Protein AF-A0A4V2XLK6-F1 (afdb_monomer_lite)

Structure (mmCIF, N/CA/C/O backbone):
data_AF-A0A4V2XLK6-F1
#
_entry.id   AF-A0A4V2XLK6-F1
#
loop_
_atom_site.group_PDB
_atom_site.id
_atom_site.type_symbol
_atom_site.label_atom_id
_atom_site.label_alt_id
_atom_site.label_comp_id
_atom_site.label_asym_id
_atom_site.label_entity_id
_atom_site.label_seq_id
_atom_site.pdbx_PDB_ins_code
_atom_site.Cartn_x
_atom_site.Cartn_y
_atom_site.Cartn_z
_atom_site.occupancy
_atom_site.B_iso_or_equiv
_atom_site.auth_seq_id
_atom_site.auth_comp_id
_atom_site.auth_asym_id
_atom_site.auth_atom_id
_atom_site.pdbx_PDB_model_num
ATOM 1 N N . MET A 1 1 ? 11.893 26.303 4.423 1.00 43.00 1 MET A N 1
ATOM 2 C CA . MET A 1 1 ? 11.878 24.859 4.747 1.00 43.00 1 MET A CA 1
ATOM 3 C C . MET A 1 1 ? 10.672 24.245 4.060 1.00 43.00 1 MET A C 1
ATOM 5 O O . MET A 1 1 ? 9.569 24.715 4.298 1.00 43.00 1 MET A O 1
ATOM 9 N N . ALA A 1 2 ? 10.854 23.282 3.156 1.00 55.72 2 ALA A N 1
ATOM 10 C CA . ALA A 1 2 ? 9.716 22.605 2.539 1.00 55.72 2 ALA A CA 1
ATOM 11 C C . ALA A 1 2 ? 9.156 21.591 3.545 1.00 55.72 2 ALA A C 1
ATOM 13 O O . ALA A 1 2 ? 9.823 20.607 3.861 1.00 55.72 2 ALA A O 1
ATOM 14 N N . HIS A 1 3 ? 7.958 21.844 4.074 1.00 68.06 3 HIS A N 1
ATOM 15 C CA . HIS A 1 3 ? 7.223 20.833 4.827 1.00 68.06 3 HIS A CA 1
ATOM 16 C C . HIS A 1 3 ? 6.843 19.731 3.842 1.00 68.06 3 HIS A C 1
ATOM 18 O O . HIS A 1 3 ? 5.997 19.932 2.970 1.00 68.06 3 HIS A O 1
ATOM 24 N N . TRP A 1 4 ? 7.525 18.592 3.926 1.00 61.12 4 TRP A N 1
ATOM 25 C CA . TRP A 1 4 ? 7.169 17.415 3.149 1.00 61.12 4 TRP A CA 1
ATOM 26 C C . TRP A 1 4 ? 5.711 17.045 3.451 1.00 61.12 4 TRP A C 1
ATOM 28 O O . TRP A 1 4 ? 5.364 16.800 4.606 1.00 61.12 4 TRP A O 1
ATOM 38 N N . ARG A 1 5 ? 4.854 17.031 2.426 1.00 71.38 5 ARG A N 1
ATOM 39 C CA . ARG A 1 5 ? 3.449 16.615 2.528 1.00 71.38 5 ARG A CA 1
ATOM 40 C C . ARG A 1 5 ? 3.239 15.377 1.671 1.00 71.38 5 ARG A C 1
ATOM 42 O O . ARG A 1 5 ? 3.681 15.333 0.523 1.00 71.38 5 ARG A O 1
ATOM 49 N N . PHE A 1 6 ? 2.562 14.384 2.235 1.00 71.56 6 PHE A N 1
ATOM 50 C CA . PHE A 1 6 ? 2.123 13.221 1.479 1.00 71.56 6 PHE A CA 1
ATOM 51 C C . PHE A 1 6 ? 1.089 13.644 0.420 1.00 71.56 6 PHE A C 1
ATOM 53 O O . PHE A 1 6 ? 0.257 14.511 0.708 1.00 71.56 6 PHE A O 1
ATOM 60 N N . PRO A 1 7 ? 1.132 13.074 -0.798 1.00 72.25 7 PRO A N 1
ATOM 61 C CA . PRO A 1 7 ? 0.079 13.270 -1.789 1.00 72.25 7 PRO A CA 1
ATOM 62 C C . PRO A 1 7 ? -1.312 12.900 -1.236 1.00 72.25 7 PRO A C 1
ATOM 64 O O . PRO A 1 7 ? -1.406 12.004 -0.391 1.00 72.25 7 PRO A O 1
ATOM 67 N N . PRO A 1 8 ? -2.400 13.524 -1.716 1.00 77.38 8 PRO A N 1
ATOM 68 C CA . PRO A 1 8 ? -3.760 13.065 -1.422 1.00 77.38 8 PRO A CA 1
ATOM 69 C C . PRO A 1 8 ? -3.932 11.571 -1.745 1.00 77.38 8 PRO A C 1
ATOM 71 O O . PRO A 1 8 ? -3.362 11.093 -2.725 1.00 77.38 8 PRO A O 1
ATOM 74 N N . GLY A 1 9 ? -4.676 10.832 -0.916 1.00 78.56 9 GLY A N 1
ATOM 75 C CA . GLY A 1 9 ? -4.874 9.380 -1.078 1.00 78.56 9 GLY A CA 1
ATOM 76 C C . GLY A 1 9 ? -3.671 8.512 -0.682 1.00 78.56 9 GLY A C 1
ATOM 77 O O . GLY A 1 9 ? -3.647 7.313 -0.957 1.00 78.56 9 GLY A O 1
ATOM 78 N N . SER A 1 10 ? -2.649 9.099 -0.044 1.00 79.06 10 SER A N 1
ATOM 79 C CA . SER A 1 10 ? -1.517 8.315 0.468 1.00 79.06 10 SER A CA 1
ATOM 80 C C . SER A 1 10 ? -1.907 7.410 1.631 1.00 79.06 10 SER A C 1
ATOM 82 O O . SER A 1 10 ? -1.250 6.4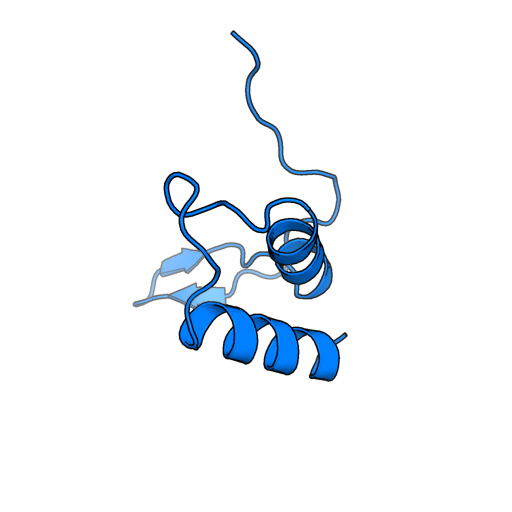00 1.821 1.00 79.06 10 SER A O 1
ATOM 84 N N . PHE A 1 11 ? -2.939 7.754 2.398 1.00 84.88 11 PHE A N 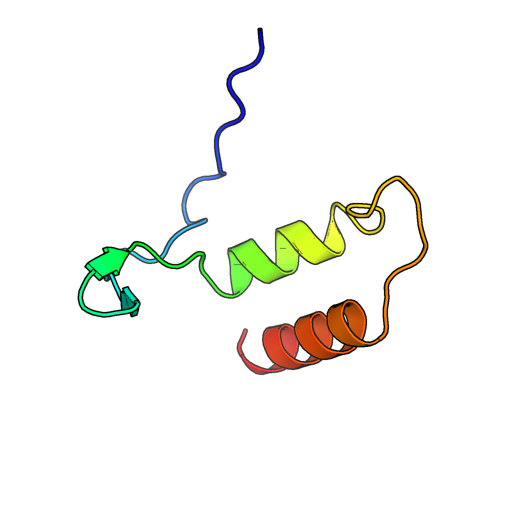1
ATOM 85 C CA . PHE A 1 11 ? -3.441 6.957 3.516 1.00 84.88 11 PHE A CA 1
ATOM 86 C C . PHE A 1 11 ? -4.872 6.534 3.227 1.00 84.88 11 PHE A C 1
ATOM 88 O O . PHE A 1 11 ? -5.603 7.289 2.583 1.00 84.88 11 PHE A O 1
ATOM 95 N N . ASP A 1 12 ? -5.231 5.347 3.701 1.00 81.38 12 ASP A N 1
ATOM 96 C CA . ASP A 1 12 ? -6.623 4.913 3.723 1.00 81.38 12 ASP A CA 1
ATOM 97 C C . ASP A 1 12 ? -7.369 5.643 4.853 1.00 81.38 12 ASP A C 1
ATOM 99 O O . ASP A 1 12 ? -6.762 6.041 5.853 1.00 81.38 12 ASP A O 1
ATOM 103 N N . ASP A 1 13 ? -8.679 5.843 4.683 1.00 82.00 13 ASP A N 1
ATOM 104 C CA . ASP A 1 13 ? -9.504 6.582 5.649 1.00 82.00 13 ASP A CA 1
ATOM 105 C C . ASP A 1 13 ? -9.746 5.786 6.944 1.00 82.00 13 ASP A C 1
ATOM 107 O O . ASP A 1 13 ? -9.950 6.377 8.007 1.00 82.00 13 ASP A O 1
ATOM 111 N N . GLU A 1 14 ? -9.699 4.451 6.874 1.00 86.88 14 GLU A N 1
ATOM 112 C CA . GLU A 1 14 ? -9.868 3.583 8.040 1.00 86.88 14 GLU A CA 1
ATOM 113 C C . GLU A 1 14 ? -8.536 3.342 8.777 1.00 86.88 14 GLU A C 1
ATOM 115 O O . GLU A 1 14 ? -7.575 2.829 8.192 1.00 86.88 14 GLU A O 1
ATOM 120 N N . PRO A 1 15 ? -8.454 3.665 10.083 1.00 88.31 15 PRO A N 1
ATOM 121 C CA . PRO A 1 15 ? -7.294 3.340 10.898 1.00 88.31 15 PRO A CA 1
ATOM 122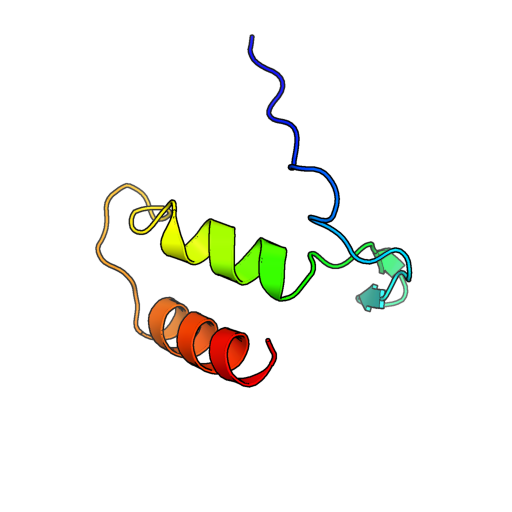 C C . PRO A 1 15 ? -7.150 1.833 11.117 1.00 88.31 15 PRO A C 1
ATOM 124 O O . PRO A 1 15 ? -8.122 1.122 11.363 1.00 88.31 15 PRO A O 1
ATOM 127 N N . VAL A 1 16 ? -5.907 1.364 11.158 1.00 90.44 16 VAL A N 1
ATOM 128 C CA . VAL A 1 16 ? -5.556 0.014 11.610 1.00 90.44 16 VAL A CA 1
ATOM 129 C C . VAL A 1 16 ? -5.031 0.055 13.042 1.00 90.44 16 VAL A C 1
ATOM 131 O O . VAL A 1 16 ? -4.530 1.077 13.507 1.00 90.44 16 VAL A O 1
ATOM 134 N N . THR A 1 17 ? -5.119 -1.058 13.766 1.00 95.69 17 THR A N 1
ATOM 135 C CA . THR A 1 17 ? -4.558 -1.164 15.119 1.00 95.69 17 THR A CA 1
ATOM 136 C C . THR A 1 17 ? -3.116 -1.669 15.075 1.00 95.69 17 THR A C 1
ATOM 138 O O . THR A 1 17 ? -2.850 -2.744 14.543 1.00 95.69 17 THR A O 1
ATOM 141 N N . LEU A 1 18 ? -2.196 -0.920 15.686 1.00 93.31 18 LEU A N 1
ATOM 142 C CA . LEU A 1 18 ? -0.810 -1.312 15.943 1.00 93.31 18 LEU A CA 1
ATOM 143 C C . LEU A 1 18 ? -0.563 -1.275 17.454 1.00 93.31 18 LEU A C 1
ATOM 145 O O . LEU A 1 18 ? -0.629 -0.207 18.057 1.00 93.31 18 LEU A O 1
ATOM 149 N N . ASP A 1 19 ? -0.332 -2.433 18.074 1.00 93.69 19 ASP A N 1
ATOM 150 C CA . ASP A 1 19 ? -0.118 -2.569 19.525 1.00 93.69 19 ASP A CA 1
ATOM 151 C C . ASP A 1 19 ? -1.197 -1.860 20.373 1.00 93.69 19 ASP A C 1
ATOM 153 O O . ASP A 1 19 ? -0.914 -1.144 21.331 1.00 93.69 19 ASP A O 1
ATOM 157 N N . GLY A 1 20 ? -2.466 -2.012 19.975 1.00 95.50 20 GLY A N 1
ATOM 158 C CA . GLY A 1 20 ? -3.613 -1.364 20.627 1.00 95.50 20 GLY A CA 1
ATOM 159 C C . GLY A 1 20 ? -3.807 0.116 20.274 1.00 95.50 20 GLY A C 1
ATOM 160 O O . GLY A 1 20 ? -4.797 0.714 20.685 1.00 95.50 20 GLY A O 1
ATOM 161 N N . THR A 1 21 ? -2.910 0.706 19.483 1.00 95.69 21 THR A N 1
ATOM 162 C CA . THR A 1 21 ? -2.982 2.108 19.057 1.00 95.69 21 THR A CA 1
ATOM 163 C C . THR A 1 21 ? -3.586 2.215 17.654 1.00 95.69 21 THR A C 1
ATOM 165 O O . THR A 1 21 ? -3.074 1.576 16.732 1.00 95.69 21 THR A O 1
ATOM 168 N N . PRO A 1 22 ? -4.650 3.011 17.440 1.00 94.94 22 PRO A N 1
ATOM 169 C CA . PRO A 1 22 ? -5.166 3.267 16.100 1.00 94.94 22 PRO A CA 1
ATOM 170 C C . PRO A 1 22 ? -4.201 4.166 15.316 1.00 94.94 22 PRO A C 1
ATOM 172 O O . PRO A 1 22 ? -3.815 5.239 15.781 1.00 94.94 22 PRO A O 1
ATOM 175 N N . VAL A 1 23 ? -3.821 3.736 14.114 1.00 91.75 23 VAL A N 1
ATOM 176 C CA . VAL A 1 23 ? -2.909 4.454 13.217 1.00 91.75 23 VAL A CA 1
ATOM 177 C C . VAL A 1 23 ? -3.445 4.444 11.789 1.00 91.75 23 VAL A C 1
ATOM 179 O O . VAL A 1 23 ? -4.002 3.448 11.335 1.00 91.75 23 VAL A O 1
ATOM 182 N N . LEU A 1 24 ? -3.255 5.537 11.048 1.00 90.31 24 LEU A N 1
ATOM 183 C CA . LEU A 1 24 ? -3.541 5.548 9.613 1.00 90.31 24 LEU A CA 1
ATOM 184 C C . LEU A 1 24 ? -2.446 4.772 8.878 1.00 90.31 24 LEU A C 1
ATOM 186 O O . LEU A 1 24 ? -1.263 5.120 8.960 1.00 90.31 24 LEU A O 1
ATOM 190 N N . ALA A 1 25 ? -2.839 3.723 8.160 1.00 89.56 25 ALA A N 1
ATOM 191 C CA . ALA A 1 25 ? -1.937 2.987 7.290 1.00 89.56 25 ALA A CA 1
ATOM 192 C C . ALA A 1 25 ? -1.827 3.687 5.934 1.00 89.56 25 ALA A C 1
ATOM 194 O O . ALA A 1 25 ? -2.800 4.207 5.390 1.00 89.56 25 ALA A O 1
ATOM 195 N N . MET A 1 26 ? -0.613 3.709 5.388 1.00 89.12 26 MET A N 1
ATOM 196 C CA . MET A 1 26 ? -0.406 4.188 4.028 1.00 89.12 26 MET A CA 1
ATOM 197 C C . MET A 1 26 ? -1.019 3.177 3.054 1.00 89.12 26 MET A C 1
ATOM 199 O O . MET A 1 26 ? -0.756 1.979 3.185 1.00 89.12 26 MET A O 1
ATOM 203 N N . SER A 1 27 ? -1.789 3.655 2.080 1.00 88.56 27 SER A N 1
ATOM 204 C CA . SER A 1 27 ? -2.473 2.809 1.104 1.00 88.56 27 SER A CA 1
ATOM 205 C C . SER A 1 27 ? -1.473 1.974 0.301 1.00 88.56 27 SER A C 1
ATOM 207 O O . SER A 1 27 ? -0.313 2.366 0.101 1.00 88.56 27 SER A O 1
ATOM 209 N N . VAL A 1 28 ? -1.915 0.820 -0.211 1.00 89.00 28 VAL A N 1
ATOM 210 C CA . VAL A 1 28 ? -1.081 -0.055 -1.059 1.00 89.00 28 VAL A CA 1
ATOM 211 C C . VAL A 1 28 ? -0.496 0.730 -2.238 1.00 89.00 28 VAL A C 1
ATOM 213 O O . VAL A 1 28 ? 0.708 0.648 -2.503 1.00 89.00 28 VAL A O 1
ATOM 216 N N . ALA A 1 29 ? -1.321 1.552 -2.893 1.00 86.75 29 ALA A N 1
ATOM 217 C CA . ALA A 1 29 ? -0.908 2.410 -3.998 1.00 86.75 29 ALA A CA 1
ATOM 218 C C . ALA A 1 29 ? 0.141 3.446 -3.561 1.00 86.75 29 ALA A C 1
ATOM 220 O O . ALA A 1 29 ? 1.187 3.577 -4.203 1.00 86.75 29 ALA A O 1
ATOM 221 N N . GLY A 1 30 ? -0.082 4.135 -2.436 1.00 86.00 30 GLY A N 1
ATOM 222 C CA . GLY A 1 30 ? 0.879 5.091 -1.884 1.00 86.00 30 GLY A CA 1
ATOM 223 C C . GLY A 1 30 ? 2.226 4.438 -1.566 1.00 86.00 30 GLY A C 1
ATOM 224 O O . GLY A 1 30 ? 3.291 4.969 -1.905 1.00 86.00 30 GLY A O 1
ATOM 225 N N . MET A 1 31 ? 2.200 3.244 -0.969 1.00 88.62 31 MET A N 1
ATOM 226 C CA . MET A 1 31 ? 3.404 2.503 -0.593 1.00 88.62 31 MET A CA 1
ATOM 227 C C . MET A 1 31 ? 4.181 1.972 -1.791 1.00 88.62 31 MET A C 1
ATOM 229 O O . MET A 1 31 ? 5.419 2.017 -1.788 1.00 88.62 31 MET A O 1
ATOM 233 N N . LEU A 1 32 ? 3.481 1.545 -2.840 1.00 88.81 32 LEU A N 1
ATOM 234 C CA . LEU A 1 32 ? 4.10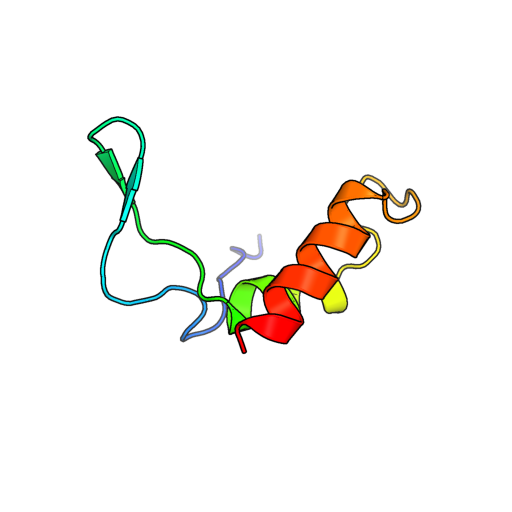6 1.158 -4.095 1.00 88.81 32 LEU A CA 1
ATOM 235 C C . LEU A 1 32 ? 4.793 2.357 -4.767 1.00 88.81 32 LEU A C 1
ATOM 237 O O . LEU A 1 32 ? 5.987 2.278 -5.067 1.00 88.81 32 LEU A O 1
ATOM 241 N N . VAL A 1 33 ? 4.096 3.493 -4.895 1.00 86.81 33 VAL A N 1
ATOM 242 C CA . VAL A 1 33 ? 4.642 4.724 -5.492 1.00 86.81 33 VAL A CA 1
ATOM 243 C C . VAL A 1 33 ? 5.902 5.189 -4.765 1.00 86.81 33 VAL A C 1
ATOM 245 O O . VAL A 1 33 ? 6.895 5.513 -5.417 1.00 86.81 33 VAL A O 1
ATOM 248 N N . MET A 1 34 ? 5.922 5.196 -3.426 1.00 85.19 34 MET A N 1
ATOM 249 C CA . MET A 1 34 ? 7.127 5.592 -2.682 1.00 85.19 34 MET A CA 1
ATOM 250 C C . MET A 1 34 ? 8.311 4.666 -2.969 1.00 85.19 34 MET A C 1
ATOM 252 O O . MET A 1 34 ? 9.422 5.140 -3.216 1.00 85.19 34 MET A O 1
ATOM 256 N N . LYS A 1 35 ? 8.089 3.347 -2.962 1.00 85.31 35 LYS A N 1
ATOM 257 C CA . LYS A 1 35 ? 9.155 2.371 -3.221 1.00 85.31 35 LYS A CA 1
ATOM 258 C C . LYS A 1 35 ? 9.695 2.475 -4.643 1.00 85.31 35 LYS A C 1
ATOM 260 O O . LYS A 1 35 ? 10.897 2.293 -4.843 1.00 85.31 35 LYS A O 1
ATOM 265 N N . GLU A 1 36 ? 8.840 2.771 -5.616 1.00 85.06 36 GLU A N 1
ATOM 266 C CA . GLU A 1 36 ? 9.212 2.916 -7.025 1.00 85.06 36 GLU A CA 1
ATOM 267 C C . GLU A 1 36 ? 9.903 4.246 -7.319 1.00 85.06 36 GLU A C 1
ATOM 269 O O . GLU A 1 36 ? 10.957 4.244 -7.956 1.00 85.06 36 GLU A O 1
ATOM 274 N N . ARG A 1 37 ? 9.367 5.356 -6.798 1.00 83.31 37 ARG A N 1
ATOM 275 C CA . ARG A 1 37 ? 9.894 6.714 -7.000 1.00 83.31 37 ARG A CA 1
ATOM 276 C C . ARG A 1 37 ? 11.225 6.947 -6.292 1.00 83.31 37 ARG A C 1
ATOM 278 O O . ARG A 1 37 ? 12.043 7.729 -6.770 1.00 83.31 37 ARG A O 1
ATOM 285 N N . PHE A 1 38 ? 11.462 6.267 -5.172 1.00 81.06 38 PHE A N 1
ATOM 286 C CA . PHE A 1 38 ? 12.671 6.438 -4.371 1.00 81.06 38 PHE A CA 1
ATOM 287 C C . PHE A 1 38 ? 13.437 5.117 -4.200 1.00 81.06 38 PHE A C 1
ATOM 289 O O . PHE A 1 38 ? 13.589 4.615 -3.084 1.00 81.06 38 PHE A O 1
ATOM 296 N N . PRO A 1 39 ? 14.009 4.560 -5.285 1.00 72.69 39 PRO A N 1
ATOM 297 C CA . PRO A 1 39 ? 14.733 3.285 -5.249 1.00 72.69 39 PRO A CA 1
ATOM 298 C C . PRO A 1 39 ? 15.993 3.306 -4.366 1.00 72.69 39 PRO A C 1
ATOM 300 O O . PRO A 1 39 ? 16.564 2.253 -4.103 1.00 72.69 39 PRO A O 1
ATOM 303 N N . ARG A 1 40 ? 16.434 4.497 -3.937 1.00 73.81 40 ARG A N 1
ATOM 304 C CA . ARG A 1 40 ? 17.653 4.751 -3.156 1.00 73.81 40 ARG A CA 1
ATOM 305 C C . ARG A 1 40 ? 17.382 5.208 -1.714 1.00 73.81 40 ARG A C 1
ATOM 307 O O . ARG A 1 40 ? 18.314 5.661 -1.043 1.00 73.81 40 ARG A O 1
ATOM 314 N N . LEU A 1 41 ? 16.133 5.117 -1.232 1.00 71.44 41 LEU A N 1
ATOM 315 C CA . LEU A 1 41 ? 15.797 5.289 0.190 1.00 71.44 41 LEU A CA 1
ATOM 316 C C . LEU A 1 41 ? 16.498 4.184 0.993 1.00 71.44 41 LEU A C 1
ATOM 318 O O . LEU A 1 41 ? 16.022 3.065 1.126 1.00 71.44 41 LEU A O 1
ATOM 322 N N . GLY A 1 42 ? 17.709 4.495 1.432 1.00 70.56 42 GLY A N 1
ATOM 323 C CA . GLY A 1 42 ? 18.662 3.549 2.007 1.00 70.56 42 GLY A CA 1
ATOM 324 C C . GLY A 1 42 ? 20.078 4.116 1.987 1.00 70.56 42 GLY A C 1
ATOM 325 O O . GLY A 1 42 ? 21.039 3.365 1.836 1.00 70.56 42 GLY A O 1
ATOM 326 N N . HIS A 1 43 ? 20.203 5.447 2.071 1.00 74.62 43 HIS A N 1
ATOM 327 C CA . HIS A 1 43 ? 21.467 6.179 1.939 1.00 74.62 43 HIS A CA 1
ATOM 328 C C . HIS A 1 43 ? 22.191 5.906 0.611 1.00 74.62 43 HIS A C 1
ATOM 330 O O . HIS A 1 43 ? 23.398 5.687 0.588 1.00 74.62 43 HIS A O 1
ATOM 336 N N . GLY A 1 44 ? 21.450 5.848 -0.502 1.00 75.31 44 GLY A N 1
ATOM 337 C CA . GLY A 1 44 ? 22.038 5.594 -1.821 1.00 75.31 44 GLY A CA 1
ATOM 338 C C . GLY A 1 44 ? 22.390 4.130 -2.097 1.00 75.31 44 GLY A C 1
ATOM 339 O O . GLY A 1 44 ? 22.769 3.813 -3.222 1.00 75.31 44 GLY A O 1
ATOM 340 N N . ARG A 1 45 ? 22.246 3.233 -1.112 1.00 78.19 45 ARG A N 1
ATOM 341 C CA . ARG A 1 45 ? 22.507 1.800 -1.289 1.00 78.19 45 ARG A CA 1
ATOM 342 C C . ARG A 1 45 ? 21.478 1.166 -2.225 1.00 78.19 45 ARG A C 1
ATOM 344 O O . ARG A 1 45 ? 20.342 1.630 -2.332 1.00 78.19 45 ARG A O 1
ATOM 351 N N . ALA A 1 46 ? 21.887 0.081 -2.878 1.00 83.12 46 ALA A N 1
ATOM 352 C CA . ALA A 1 46 ? 20.992 -0.749 -3.674 1.00 83.12 46 ALA A CA 1
ATOM 353 C C . ALA A 1 46 ? 19.849 -1.321 -2.815 1.00 83.12 46 ALA A C 1
ATOM 355 O O . ALA A 1 46 ? 20.004 -1.524 -1.605 1.00 83.12 46 ALA A O 1
ATOM 356 N N . ARG A 1 47 ? 18.709 -1.600 -3.459 1.00 83.38 47 ARG A N 1
ATOM 357 C CA . ARG A 1 47 ? 17.550 -2.232 -2.813 1.00 83.38 47 ARG A CA 1
ATOM 358 C C . ARG A 1 47 ? 17.957 -3.557 -2.179 1.00 83.38 47 ARG A C 1
ATOM 360 O O . ARG A 1 47 ? 18.623 -4.376 -2.810 1.00 83.38 47 ARG A O 1
ATOM 367 N N . ARG A 1 48 ? 17.521 -3.782 -0.941 1.00 87.25 48 ARG A N 1
ATOM 368 C CA . ARG A 1 48 ? 17.727 -5.063 -0.261 1.00 87.25 48 ARG A CA 1
ATOM 369 C C . ARG A 1 48 ? 16.664 -6.058 -0.714 1.00 87.25 48 ARG A C 1
ATOM 371 O O . ARG A 1 48 ? 15.596 -5.669 -1.186 1.00 87.25 48 ARG A O 1
ATOM 378 N N . GLN A 1 49 ? 16.905 -7.344 -0.470 1.00 89.19 49 GLN A N 1
ATOM 379 C CA . GLN A 1 49 ? 15.932 -8.398 -0.775 1.00 89.19 49 GLN A CA 1
ATOM 380 C C . GLN A 1 49 ? 14.561 -8.139 -0.128 1.00 89.19 49 GLN A C 1
ATOM 382 O O . GLN A 1 49 ? 13.531 -8.346 -0.764 1.00 89.19 49 GLN A O 1
ATOM 387 N N . LYS A 1 50 ? 14.545 -7.599 1.101 1.00 88.94 50 LYS A N 1
ATOM 388 C CA . LYS A 1 50 ? 13.321 -7.154 1.789 1.00 88.94 50 LYS A CA 1
ATOM 389 C C . LYS A 1 50 ? 12.534 -6.126 0.969 1.00 88.94 50 LYS A C 1
ATOM 391 O O . LYS A 1 50 ? 11.311 -6.193 0.923 1.00 88.94 50 LYS A O 1
ATOM 396 N N . ASP A 1 51 ? 13.216 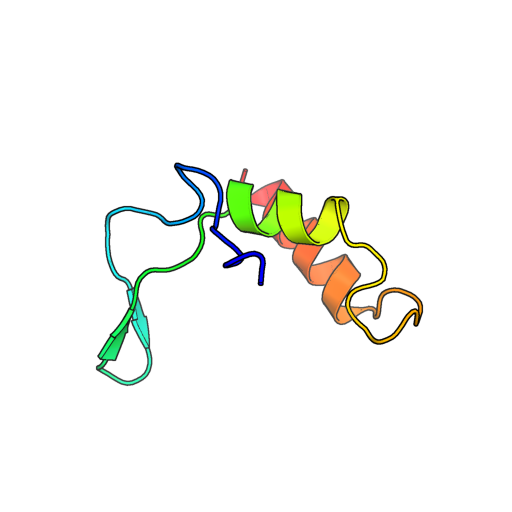-5.175 0.337 1.00 87.56 51 ASP A N 1
ATOM 397 C CA . ASP A 1 51 ? 12.558 -4.110 -0.420 1.00 87.56 51 ASP A CA 1
ATOM 398 C C . ASP A 1 51 ? 11.940 -4.649 -1.705 1.00 87.56 51 ASP A C 1
ATOM 400 O O . ASP A 1 51 ? 10.804 -4.306 -2.018 1.00 87.56 51 ASP A O 1
ATOM 404 N N . ILE A 1 52 ? 12.663 -5.533 -2.398 1.00 90.00 52 ILE A N 1
ATOM 405 C CA . ILE A 1 52 ? 12.191 -6.213 -3.610 1.00 90.00 52 ILE A CA 1
ATOM 406 C C . ILE A 1 52 ? 10.973 -7.084 -3.289 1.00 90.00 52 ILE A C 1
ATOM 408 O O . ILE A 1 52 ? 9.953 -6.988 -3.971 1.00 90.00 52 ILE A O 1
ATOM 412 N N . ALA A 1 53 ? 11.059 -7.897 -2.231 1.00 92.31 53 ALA A N 1
ATOM 413 C CA . ALA A 1 53 ? 9.959 -8.742 -1.782 1.00 92.31 53 ALA A CA 1
ATOM 414 C C . ALA A 1 53 ? 8.724 -7.903 -1.429 1.00 92.31 53 ALA A C 1
ATOM 416 O O . ALA A 1 53 ? 7.637 -8.189 -1.919 1.00 92.31 53 ALA A O 1
ATOM 417 N N . ALA A 1 54 ? 8.905 -6.814 -0.676 1.00 90.31 54 ALA A N 1
ATOM 418 C CA . ALA A 1 54 ? 7.816 -5.906 -0.338 1.00 90.31 54 ALA A CA 1
ATOM 419 C C . ALA A 1 54 ? 7.169 -5.281 -1.585 1.00 90.31 54 ALA A C 1
ATOM 421 O O . ALA A 1 54 ? 5.948 -5.236 -1.671 1.00 90.31 54 ALA A O 1
ATOM 422 N N . THR A 1 55 ? 7.950 -4.836 -2.576 1.00 90.81 55 THR A N 1
ATOM 423 C CA . THR A 1 55 ? 7.394 -4.317 -3.839 1.00 90.81 55 THR A CA 1
ATOM 424 C C . THR A 1 55 ? 6.605 -5.387 -4.596 1.00 90.81 55 THR A C 1
ATOM 426 O O . THR A 1 55 ? 5.543 -5.080 -5.132 1.00 90.81 55 THR A O 1
ATOM 429 N N . LYS A 1 56 ? 7.080 -6.640 -4.622 1.00 94.25 56 LYS A N 1
ATOM 430 C CA . LYS A 1 56 ? 6.353 -7.751 -5.254 1.00 94.25 56 LYS A CA 1
ATOM 431 C C . LYS A 1 56 ? 5.023 -8.025 -4.552 1.00 94.25 56 LYS A C 1
ATOM 433 O O . LYS A 1 56 ? 4.015 -8.160 -5.233 1.00 94.25 56 LYS A O 1
ATOM 438 N N . THR A 1 57 ? 5.018 -8.066 -3.220 1.00 94.56 57 THR A N 1
ATOM 439 C CA . THR A 1 57 ? 3.788 -8.219 -2.432 1.00 94.56 57 THR A CA 1
ATOM 440 C C . THR A 1 57 ? 2.806 -7.093 -2.735 1.00 94.56 57 THR A C 1
ATOM 442 O O . THR A 1 57 ? 1.654 -7.368 -3.036 1.00 94.56 57 THR A O 1
ATOM 445 N N . LEU A 1 58 ? 3.264 -5.838 -2.738 1.00 91.94 58 LEU A N 1
ATOM 446 C CA . LEU A 1 58 ? 2.394 -4.684 -2.985 1.00 91.94 58 LEU A CA 1
ATOM 447 C C . LEU A 1 58 ? 1.787 -4.680 -4.387 1.00 91.94 58 LEU A C 1
ATOM 449 O O . LEU A 1 58 ? 0.615 -4.364 -4.531 1.00 91.94 58 LEU A O 1
ATOM 453 N N . ARG A 1 59 ? 2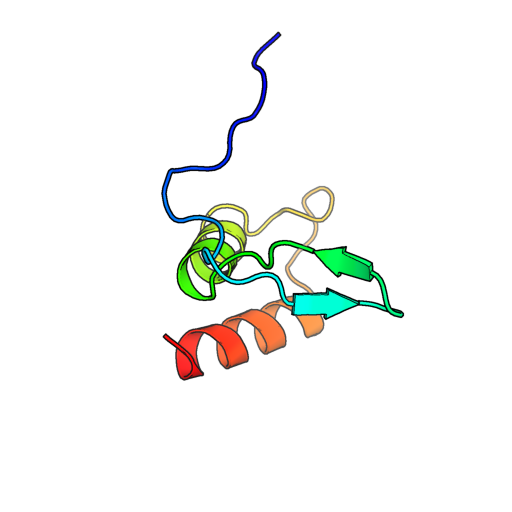.545 -5.090 -5.408 1.00 93.00 59 ARG A N 1
ATOM 454 C CA . ARG A 1 59 ? 2.013 -5.248 -6.771 1.00 93.00 59 ARG A CA 1
ATOM 455 C C . ARG A 1 59 ? 0.957 -6.344 -6.899 1.00 93.00 59 ARG A C 1
ATOM 457 O O . ARG A 1 59 ? 0.207 -6.312 -7.858 1.00 93.00 59 ARG A O 1
ATOM 464 N N . GLY A 1 60 ? 0.933 -7.320 -5.993 1.00 93.62 60 GLY A N 1
ATOM 465 C CA . GLY A 1 60 ? -0.107 -8.351 -5.966 1.00 93.62 60 GLY A CA 1
ATOM 466 C C . GLY A 1 60 ? -1.376 -7.931 -5.218 1.00 93.62 60 GLY A C 1
ATOM 467 O O . GLY A 1 60 ? -2.354 -8.667 -5.263 1.00 93.62 60 GLY A O 1
ATOM 468 N N . LEU A 1 61 ? -1.341 -6.798 -4.507 1.00 88.44 61 LEU A N 1
ATOM 469 C CA . LEU A 1 61 ? -2.456 -6.264 -3.717 1.00 88.44 61 LEU A CA 1
ATOM 470 C C . LEU A 1 61 ? -3.130 -5.044 -4.369 1.00 88.44 61 LEU A C 1
ATOM 472 O O . LEU A 1 61 ? -4.193 -4.641 -3.907 1.00 88.44 61 LEU A O 1
ATOM 476 N N . ALA A 1 62 ? -2.484 -4.436 -5.368 1.00 79.94 62 ALA A N 1
ATOM 477 C CA . ALA A 1 62 ? -3.009 -3.330 -6.171 1.00 79.94 62 ALA A CA 1
ATOM 478 C C . ALA A 1 62 ? -3.769 -3.866 -7.388 1.00 79.94 62 ALA A C 1
ATOM 480 O O . ALA A 1 62 ? -4.771 -3.224 -7.768 1.00 79.94 62 ALA A O 1
#

Sequence (62 aa):
MAHWRFPPGSFDDEPVTLDGTPVLAMSVAGMLVMKERFPRLGHGRARRQKDIAATKTLRGLA

pLDDT: mean 83.73, std 10.15, range [43.0, 95.69]

Secondary structure (DSSP, 8-state):
-----PPTTSEEEEEEEETTEEEEEEPHHHHHHHHHH-TTTTTTPPPPHHHHHHHHHHHTT-

Organism: NCBI:txid1848320

Radius of gyration: 13.42 Å; chains: 1; bounding box: 32×34×28 Å

Foldseek 3Di:
DDPDDQPPQQWDPAFDDDPNDTDTDGDLVNVLCCCVVCQCPPVNDGDDPVSVVSNVVSVVVD